Protein AF-W0RPK4-F1 (afdb_monomer_lite)

Structure (mmCIF, N/CA/C/O backbone):
data_AF-W0RPK4-F1
#
_entry.id   AF-W0RPK4-F1
#
loop_
_atom_site.group_PDB
_atom_site.id
_atom_site.type_symbol
_atom_site.label_atom_id
_atom_site.label_alt_id
_atom_site.label_comp_id
_atom_site.label_asym_id
_atom_site.label_entity_id
_atom_site.label_seq_id
_atom_site.pdbx_PDB_ins_code
_atom_site.Cartn_x
_atom_site.Cartn_y
_atom_site.Cartn_z
_atom_site.occupancy
_atom_site.B_iso_or_equiv
_atom_site.auth_seq_id
_atom_site.auth_comp_id
_atom_site.auth_asym_id
_atom_site.auth_atom_id
_atom_site.pdbx_PDB_model_num
ATOM 1 N N . MET A 1 1 ? -36.367 -40.115 40.230 1.00 37.88 1 MET A N 1
ATOM 2 C CA . MET A 1 1 ? -35.282 -39.735 39.302 1.00 37.88 1 MET A CA 1
ATOM 3 C C . MET A 1 1 ? -35.936 -39.195 38.048 1.00 37.88 1 MET A C 1
ATOM 5 O O . MET A 1 1 ? -36.353 -39.971 37.204 1.00 37.88 1 MET A O 1
ATOM 9 N N . THR A 1 2 ? -36.126 -37.882 37.991 1.00 33.78 2 THR A N 1
ATOM 10 C CA . THR A 1 2 ? -36.759 -37.195 36.862 1.00 33.78 2 THR A CA 1
ATOM 11 C C . THR A 1 2 ? -35.644 -36.438 36.161 1.00 33.78 2 THR A C 1
ATOM 13 O O . THR A 1 2 ? -35.086 -35.499 36.722 1.00 33.78 2 THR A O 1
ATOM 16 N N . THR A 1 3 ? -35.236 -36.914 34.990 1.00 41.31 3 THR A N 1
ATOM 17 C CA . THR A 1 3 ? -34.231 -36.255 34.156 1.00 41.31 3 THR A CA 1
ATOM 18 C C . THR A 1 3 ? -34.842 -34.985 33.576 1.00 41.31 3 THR A C 1
ATOM 20 O O . THR A 1 3 ? -35.800 -35.056 32.809 1.00 41.31 3 THR A O 1
ATOM 23 N N . ILE A 1 4 ? -34.308 -33.828 33.963 1.00 47.62 4 ILE A N 1
ATOM 24 C CA . ILE A 1 4 ? -34.575 -32.549 33.301 1.00 47.62 4 ILE A CA 1
ATOM 25 C C . ILE A 1 4 ? -33.936 -32.645 31.906 1.00 47.62 4 ILE A C 1
ATOM 27 O O . ILE A 1 4 ? -32.721 -32.847 31.833 1.00 47.62 4 ILE A O 1
ATOM 31 N N . PRO A 1 5 ? -34.702 -32.558 30.807 1.00 43.12 5 PRO A N 1
ATOM 32 C CA . PRO A 1 5 ? -34.116 -32.545 29.478 1.00 43.12 5 PRO A CA 1
ATOM 33 C C . PRO A 1 5 ? -33.366 -31.220 29.311 1.00 43.12 5 PRO A C 1
ATOM 35 O O . PRO A 1 5 ? -33.938 -30.145 29.486 1.00 43.12 5 PRO A O 1
ATOM 38 N N . LEU A 1 6 ? -32.066 -31.298 29.024 1.00 49.44 6 LEU A N 1
ATOM 39 C CA . LEU A 1 6 ? -31.252 -30.143 28.657 1.00 49.44 6 LEU A CA 1
ATOM 40 C C . LEU A 1 6 ? -31.796 -29.593 27.334 1.00 49.44 6 LEU A C 1
ATOM 42 O O . LEU A 1 6 ? -31.645 -30.204 26.282 1.00 49.44 6 LEU A O 1
ATOM 46 N N . THR A 1 7 ? -32.449 -28.441 27.398 1.00 49.62 7 THR A N 1
ATOM 47 C CA . THR A 1 7 ? -33.132 -27.718 26.314 1.00 49.62 7 THR A CA 1
ATOM 48 C C . THR A 1 7 ? -32.197 -27.158 25.228 1.00 49.62 7 THR A C 1
ATOM 50 O O . THR A 1 7 ? -32.527 -26.160 24.594 1.00 49.62 7 THR A O 1
ATOM 53 N N . ASN A 1 8 ? -31.018 -27.745 25.009 1.00 55.00 8 ASN A N 1
ATOM 54 C CA . ASN A 1 8 ? -29.974 -27.121 24.192 1.00 55.00 8 ASN A CA 1
ATOM 55 C C . ASN A 1 8 ? -30.205 -27.272 22.674 1.00 55.00 8 ASN A C 1
ATOM 57 O O . ASN A 1 8 ? -29.840 -26.394 21.903 1.00 55.00 8 ASN A O 1
ATOM 61 N N . GLU A 1 9 ? -30.871 -28.339 22.225 1.00 50.00 9 GLU A N 1
ATOM 62 C CA . GLU A 1 9 ? -31.060 -28.594 20.785 1.00 50.00 9 GLU A CA 1
ATOM 63 C C . GLU A 1 9 ? -32.168 -27.730 20.154 1.00 50.00 9 GLU A C 1
ATOM 65 O O . GLU A 1 9 ? -32.073 -27.339 18.994 1.00 50.00 9 GLU A O 1
ATOM 70 N N . ALA A 1 10 ? -33.205 -27.372 20.920 1.00 42.56 10 ALA A N 1
ATOM 71 C CA . ALA A 1 10 ? -34.328 -26.574 20.418 1.00 42.56 10 ALA A CA 1
ATOM 72 C C . ALA A 1 10 ? -34.032 -25.061 20.368 1.00 42.56 10 ALA A C 1
ATOM 74 O O . ALA A 1 10 ? -34.617 -24.354 19.551 1.00 42.56 10 ALA A O 1
ATOM 75 N N . ALA A 1 11 ? -33.120 -24.562 21.212 1.00 43.94 11 ALA A N 1
ATOM 76 C CA . ALA A 1 11 ? -32.687 -23.163 21.191 1.00 43.94 11 ALA A CA 1
ATOM 77 C C . ALA A 1 11 ? -31.717 -22.874 20.029 1.00 43.94 11 ALA A C 1
ATOM 79 O O . ALA A 1 11 ? -31.820 -21.824 19.401 1.00 43.94 11 ALA A O 1
ATOM 80 N N . ALA A 1 12 ? -30.843 -23.830 19.689 1.00 44.84 12 ALA A N 1
ATOM 81 C CA . ALA A 1 12 ? -29.887 -23.707 18.585 1.00 44.84 12 ALA A CA 1
ATOM 82 C C . ALA A 1 12 ? -30.564 -23.542 17.207 1.00 44.84 12 ALA A C 1
ATOM 84 O O . ALA A 1 12 ? -30.076 -22.803 16.356 1.00 44.84 12 ALA A O 1
ATOM 85 N N . ALA A 1 13 ? -31.725 -24.171 16.993 1.00 47.94 13 ALA A N 1
ATOM 86 C CA . ALA A 1 13 ? -32.451 -24.101 15.721 1.00 47.94 13 ALA A CA 1
ATOM 87 C C . ALA A 1 13 ? -33.199 -22.770 15.484 1.00 47.94 13 ALA A C 1
ATOM 89 O O . ALA A 1 13 ? -33.545 -22.462 14.343 1.00 47.94 13 ALA A O 1
ATOM 90 N N . ALA A 1 14 ? -33.466 -21.983 16.533 1.00 56.19 14 ALA A N 1
ATOM 91 C CA . ALA A 1 14 ? -34.250 -20.746 16.440 1.00 56.19 14 ALA A CA 1
ATOM 92 C C . ALA A 1 14 ? -33.411 -19.500 16.101 1.00 56.19 14 ALA A C 1
ATOM 94 O O . ALA A 1 14 ? -33.982 -18.475 15.733 1.00 56.19 14 ALA A O 1
ATOM 95 N N . ASP A 1 15 ? -32.081 -19.590 16.192 1.00 73.06 15 ASP A N 1
ATOM 96 C CA . ASP A 1 15 ? -31.167 -18.448 16.056 1.00 73.06 15 ASP A CA 1
ATOM 97 C C . ASP A 1 15 ? -30.281 -18.537 14.799 1.00 73.06 15 ASP A C 1
ATOM 99 O O . ASP A 1 15 ? -29.280 -17.845 14.680 1.00 73.06 15 ASP A O 1
ATOM 103 N N . ALA A 1 16 ? -30.622 -19.396 13.833 1.00 80.75 16 ALA A N 1
ATOM 104 C CA . ALA A 1 16 ? -29.806 -19.589 12.636 1.00 80.75 16 ALA A CA 1
ATOM 105 C C . ALA A 1 16 ? -29.734 -18.314 11.768 1.00 80.75 16 ALA A C 1
ATOM 107 O O . ALA A 1 16 ? -30.753 -17.764 11.339 1.00 80.75 16 ALA 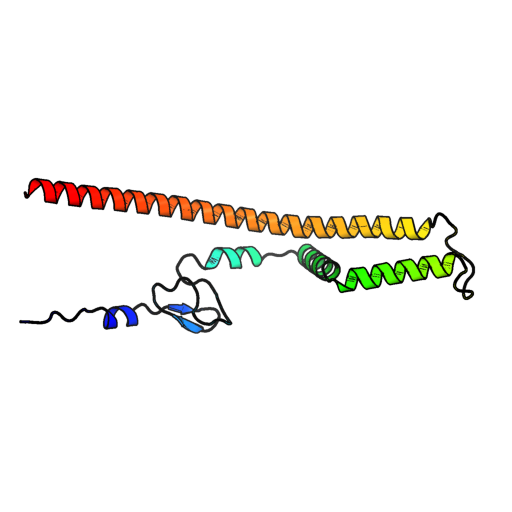A O 1
ATOM 108 N N . ILE A 1 17 ? -28.517 -17.869 11.438 1.00 84.19 17 ILE A N 1
ATOM 109 C CA . ILE A 1 17 ? -28.272 -16.670 10.628 1.00 84.19 17 ILE A CA 1
ATOM 110 C C . ILE A 1 17 ? -27.954 -17.062 9.184 1.00 84.19 17 ILE A C 1
ATOM 112 O O . ILE A 1 17 ? -27.034 -17.835 8.893 1.00 84.19 17 ILE A O 1
ATOM 116 N N . VAL A 1 18 ? -28.681 -16.457 8.244 1.00 86.19 18 VAL A N 1
ATOM 117 C CA . VAL A 1 18 ? -28.421 -16.610 6.809 1.00 86.19 18 VAL A CA 1
ATOM 118 C C . VAL A 1 18 ? -27.339 -15.629 6.361 1.00 86.19 18 VAL A C 1
ATOM 120 O O . VAL A 1 18 ? -27.430 -14.413 6.563 1.00 86.19 18 VAL A O 1
ATOM 123 N N . CYS A 1 19 ? -26.306 -16.156 5.711 1.00 85.12 19 CYS A N 1
ATOM 124 C CA . CYS A 1 19 ? -25.249 -15.356 5.117 1.00 85.12 19 CYS A CA 1
ATOM 125 C C . CYS A 1 19 ? -25.790 -14.574 3.905 1.00 85.12 19 CYS A C 1
ATOM 127 O O . CYS A 1 19 ? -26.277 -15.184 2.956 1.00 85.12 19 CYS A O 1
ATOM 129 N N . PRO A 1 20 ? -25.651 -13.239 3.852 1.00 79.62 20 PRO A N 1
ATOM 130 C CA . PRO A 1 20 ? -26.189 -12.421 2.762 1.00 79.62 20 PRO A CA 1
ATOM 131 C C . PRO A 1 20 ? -25.385 -12.558 1.462 1.00 79.62 20 PRO A C 1
ATOM 133 O O . PRO A 1 20 ? -25.856 -12.144 0.412 1.00 79.62 20 PRO A O 1
ATOM 136 N N . ALA A 1 21 ? -24.153 -13.075 1.532 1.00 81.94 21 ALA A N 1
ATOM 137 C CA . ALA A 1 21 ? -23.275 -13.188 0.372 1.00 81.94 21 ALA A CA 1
ATOM 138 C C . ALA A 1 21 ? -23.480 -14.499 -0.389 1.00 81.94 21 ALA A C 1
ATOM 140 O O . ALA A 1 21 ? -23.502 -14.488 -1.613 1.00 81.94 21 ALA A O 1
ATOM 141 N N . CYS A 1 22 ? -23.621 -15.621 0.323 1.00 87.75 22 CYS A N 1
ATOM 142 C CA . CYS A 1 22 ? -23.770 -16.938 -0.304 1.00 87.75 22 CYS A CA 1
ATOM 143 C C . CYS A 1 22 ? -25.121 -17.613 -0.037 1.00 87.75 22 CYS A C 1
ATOM 145 O O . CYS A 1 22 ? -25.377 -18.671 -0.599 1.00 87.75 22 CYS A O 1
ATOM 147 N N . GLY A 1 23 ? -25.966 -17.052 0.832 1.00 86.25 23 GLY A N 1
ATOM 148 C CA . GLY A 1 23 ? -27.237 -17.661 1.232 1.00 86.25 23 GLY A CA 1
ATOM 149 C C . GLY A 1 23 ? -27.105 -18.858 2.181 1.00 86.25 23 GLY A C 1
ATOM 150 O O . GLY A 1 23 ? -28.117 -19.446 2.544 1.00 86.25 23 GLY A O 1
ATOM 151 N N . GLY A 1 24 ? -25.887 -19.232 2.595 1.00 88.00 24 GLY A N 1
ATOM 152 C CA . GLY A 1 24 ? -25.663 -20.351 3.515 1.00 88.00 24 GLY A CA 1
ATOM 153 C C . GLY A 1 24 ? -26.203 -20.073 4.920 1.00 88.00 24 GLY A C 1
ATOM 154 O O . GLY A 1 24 ? -26.059 -18.959 5.427 1.00 88.00 24 GLY A O 1
ATOM 155 N N . THR A 1 25 ? -26.794 -21.085 5.552 1.00 90.00 25 THR A N 1
ATOM 156 C CA . THR A 1 25 ? -27.272 -21.052 6.943 1.00 90.00 25 THR A CA 1
ATOM 157 C C . THR A 1 25 ? -26.131 -21.347 7.909 1.00 90.00 25 THR A C 1
ATOM 159 O O . THR A 1 25 ? -25.326 -22.240 7.651 1.00 90.00 25 THR A O 1
ATOM 162 N N . ASN A 1 26 ? -26.054 -20.602 9.007 1.00 88.19 26 ASN A N 1
ATOM 163 C CA . ASN A 1 26 ? -25.021 -20.744 10.034 1.00 88.19 26 ASN A CA 1
ATOM 164 C C . ASN A 1 26 ? -25.682 -20.673 11.411 1.00 88.19 26 ASN A C 1
ATOM 166 O O . ASN A 1 26 ? -26.791 -20.146 11.525 1.00 88.19 26 ASN A O 1
ATOM 170 N N . ASP A 1 27 ? -24.988 -21.161 12.433 1.00 85.56 27 ASP A N 1
ATOM 171 C CA . ASP A 1 27 ? -25.428 -21.030 13.822 1.00 85.56 27 ASP A CA 1
ATOM 172 C C . ASP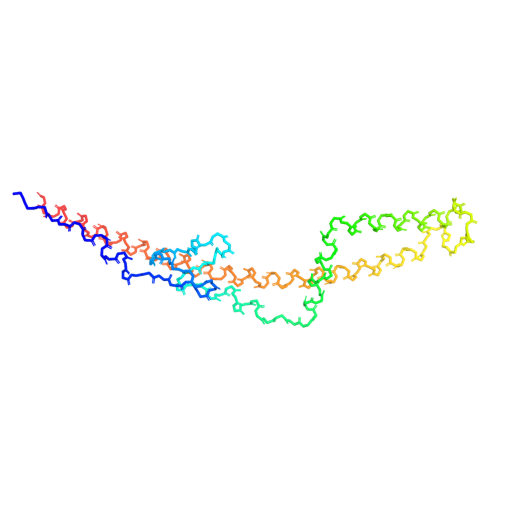 A 1 27 ? -25.534 -19.552 14.242 1.00 85.56 27 ASP A C 1
ATOM 174 O O . ASP A 1 27 ? -24.899 -18.671 13.651 1.00 85.56 27 ASP A O 1
ATOM 178 N N . GLY A 1 28 ? -26.360 -19.264 15.249 1.00 80.25 28 GLY A N 1
ATOM 179 C CA . GLY A 1 28 ? -26.632 -17.889 15.696 1.00 80.25 28 GLY A CA 1
ATOM 180 C C . GLY A 1 28 ? -25.451 -17.171 16.334 1.00 80.25 28 GLY A C 1
ATOM 181 O O . GLY A 1 28 ? -25.358 -15.943 16.291 1.00 80.25 28 GLY A O 1
ATOM 182 N N . ASP A 1 29 ? -24.504 -17.933 16.867 1.00 78.88 29 ASP A N 1
ATOM 183 C CA . ASP A 1 29 ? -23.244 -17.454 17.425 1.00 78.88 29 ASP A CA 1
ATOM 184 C C . ASP A 1 29 ? -22.084 -17.494 16.414 1.00 78.88 29 ASP A C 1
ATOM 186 O O . ASP A 1 29 ? -20.962 -17.096 16.741 1.00 78.88 29 ASP A O 1
ATOM 190 N N . ALA A 1 30 ? -22.332 -17.918 15.168 1.00 82.62 30 ALA A N 1
ATOM 191 C CA . ALA A 1 30 ? -21.300 -17.990 14.145 1.00 82.62 30 ALA A CA 1
ATOM 192 C C . ALA A 1 30 ? -20.746 -16.594 13.816 1.00 82.62 30 ALA A C 1
ATOM 194 O O . ALA A 1 30 ? -21.442 -15.717 13.300 1.00 82.62 30 ALA A O 1
ATOM 195 N N . VAL A 1 31 ? -19.447 -16.403 14.061 1.00 79.75 31 VAL A N 1
ATOM 196 C CA . VAL A 1 31 ? -18.725 -15.160 13.731 1.00 79.75 31 VAL A CA 1
ATOM 197 C C . VAL A 1 31 ? -18.363 -15.103 12.244 1.00 79.75 31 VAL A C 1
ATOM 199 O O . VAL A 1 31 ? -18.347 -14.028 11.647 1.00 79.75 31 VAL A O 1
ATOM 202 N N . PHE A 1 32 ? -18.116 -16.257 11.620 1.00 84.69 32 PHE A N 1
ATOM 203 C CA . PHE A 1 32 ? -17.799 -16.386 10.198 1.00 84.69 32 PHE A CA 1
ATOM 204 C C . PHE A 1 32 ? -18.729 -17.387 9.525 1.00 84.69 32 PHE A C 1
ATOM 206 O O . PHE A 1 32 ? -19.191 -18.344 10.141 1.00 84.69 32 PHE A O 1
ATOM 213 N N . CYS A 1 33 ? -18.979 -17.178 8.236 1.00 87.31 33 CYS A N 1
ATOM 214 C CA . CYS A 1 33 ? -19.739 -18.115 7.431 1.00 87.31 33 CYS A CA 1
ATOM 215 C C . CYS A 1 33 ? -18.992 -19.447 7.301 1.00 87.31 33 CYS A C 1
ATOM 217 O O . CYS A 1 33 ? -17.836 -19.472 6.880 1.00 87.31 33 CYS A O 1
ATOM 219 N N . ALA A 1 34 ? -19.686 -20.548 7.594 1.00 86.44 34 ALA A N 1
ATOM 220 C CA . ALA A 1 34 ? -19.159 -21.909 7.555 1.00 86.44 34 ALA A CA 1
ATOM 221 C C . ALA A 1 34 ? -18.787 -22.385 6.140 1.00 86.44 34 ALA A C 1
ATOM 223 O O . ALA A 1 34 ? -18.040 -23.347 5.983 1.00 86.44 34 ALA A O 1
ATOM 224 N N . ASN A 1 35 ? -19.290 -21.719 5.094 1.00 87.38 35 ASN A N 1
ATOM 225 C CA . ASN A 1 35 ? -18.899 -22.014 3.722 1.00 87.38 35 ASN A CA 1
ATOM 226 C C . ASN A 1 35 ? -17.430 -21.587 3.488 1.00 87.38 35 ASN A C 1
ATOM 228 O O . ASN A 1 35 ? -17.162 -20.378 3.475 1.00 87.38 35 ASN A O 1
ATOM 232 N N . PRO A 1 36 ? -16.500 -22.528 3.215 1.00 82.50 36 PRO A N 1
ATOM 233 C CA . PRO A 1 36 ? -15.078 -22.222 3.039 1.00 82.50 36 PRO A CA 1
ATOM 234 C C . PRO A 1 36 ? -14.794 -21.370 1.796 1.00 82.50 36 PRO A C 1
ATOM 236 O O . PRO A 1 36 ? -13.779 -20.684 1.745 1.00 82.50 36 PRO A O 1
ATOM 239 N N . ALA A 1 37 ? -15.696 -21.361 0.809 1.00 85.19 37 ALA A N 1
ATOM 240 C CA . ALA A 1 37 ? -15.596 -20.475 -0.348 1.00 85.19 37 ALA A CA 1
ATOM 241 C C . ALA A 1 37 ? -16.087 -19.044 -0.054 1.00 85.19 37 ALA A C 1
ATOM 243 O O . ALA A 1 37 ? -15.809 -18.136 -0.833 1.00 85.19 37 ALA A O 1
ATOM 244 N N . CYS A 1 38 ? -16.833 -18.829 1.039 1.00 86.00 38 CYS A N 1
ATOM 245 C CA . CYS A 1 38 ? -17.371 -17.522 1.414 1.00 86.00 38 CYS A CA 1
ATOM 246 C C . CYS A 1 38 ? -16.532 -16.842 2.499 1.00 86.00 38 CYS A C 1
ATOM 248 O O . CYS A 1 38 ? -16.114 -15.704 2.304 1.00 86.00 38 CYS A O 1
ATOM 250 N N . GLY A 1 39 ? -16.338 -17.497 3.651 1.00 76.06 39 GLY A N 1
ATOM 251 C CA . GLY A 1 39 ? -15.548 -16.975 4.777 1.00 76.06 39 GLY A CA 1
ATOM 252 C C . GLY A 1 39 ? -15.986 -15.609 5.331 1.00 76.06 39 GLY A C 1
ATOM 253 O O . GLY A 1 39 ? -15.239 -14.975 6.072 1.00 76.06 39 GLY A O 1
ATOM 254 N N . LYS A 1 40 ? -17.173 -15.109 4.959 1.00 81.12 40 LYS A N 1
ATOM 255 C CA . LYS A 1 40 ? -17.624 -13.755 5.306 1.00 81.12 40 LYS A CA 1
ATOM 256 C C . LYS A 1 40 ? -17.992 -13.662 6.785 1.00 81.12 40 LYS A C 1
ATOM 258 O O . LYS A 1 40 ? -18.656 -14.556 7.302 1.00 81.12 40 LYS A O 1
ATOM 263 N N . ALA A 1 41 ? -17.616 -12.565 7.442 1.00 78.81 41 ALA A N 1
ATOM 264 C CA . ALA A 1 41 ? -18.029 -12.294 8.816 1.00 78.81 41 ALA A CA 1
ATOM 265 C C . ALA A 1 41 ? -19.558 -12.113 8.910 1.00 78.81 41 ALA A C 1
ATOM 267 O O . ALA A 1 41 ? -20.179 -11.434 8.082 1.00 78.81 41 ALA A O 1
ATOM 268 N N . LEU A 1 42 ? -20.164 -12.733 9.915 1.00 79.00 42 LEU A N 1
ATOM 269 C CA . LEU A 1 42 ? -21.592 -12.688 10.215 1.00 79.00 42 LEU A CA 1
ATOM 270 C C . LEU A 1 42 ? -21.840 -11.848 11.479 1.00 79.00 42 LEU A C 1
ATOM 272 O O . LEU A 1 42 ? -20.923 -11.519 12.228 1.00 79.00 42 LEU A O 1
ATOM 276 N N . GLY A 1 43 ? -23.093 -11.439 11.687 1.00 70.62 43 GLY A N 1
ATOM 277 C CA . GLY A 1 43 ? -23.502 -10.683 12.873 1.00 70.62 43 GLY A CA 1
ATOM 278 C C . GLY A 1 43 ? -23.541 -9.156 12.718 1.00 70.62 43 GLY A C 1
ATOM 279 O O . GLY A 1 43 ? -23.510 -8.593 11.621 1.00 70.62 43 GLY A O 1
ATOM 280 N N . LYS A 1 44 ? -23.679 -8.469 13.859 1.00 66.25 44 LYS A N 1
ATOM 281 C CA . LYS A 1 44 ? -24.056 -7.044 13.960 1.00 66.25 44 LYS A CA 1
ATOM 282 C C . LYS A 1 44 ? -22.991 -6.056 13.457 1.00 66.25 44 LYS A C 1
ATOM 284 O O . LYS A 1 44 ? -23.332 -4.923 13.139 1.00 66.25 44 LYS A O 1
ATOM 289 N N . TYR A 1 45 ? -21.731 -6.480 13.334 1.00 63.38 45 TYR A N 1
ATOM 290 C CA . TYR A 1 45 ? -20.595 -5.622 12.947 1.00 63.38 45 TYR A CA 1
ATOM 291 C C . TYR A 1 45 ? -20.103 -5.853 11.503 1.00 63.38 45 TYR A C 1
ATOM 293 O O . TYR A 1 45 ? -19.015 -5.430 11.127 1.00 63.38 45 TYR A O 1
ATOM 301 N N . ARG A 1 46 ? -20.928 -6.500 10.672 1.00 62.69 46 ARG A N 1
ATOM 302 C CA . ARG A 1 46 ? -20.624 -6.964 9.306 1.00 62.69 46 ARG A CA 1
ATOM 303 C C . ARG A 1 46 ? -20.266 -5.877 8.274 1.00 62.69 46 ARG A C 1
ATOM 305 O O . ARG A 1 46 ? -19.667 -6.209 7.257 1.00 62.69 46 ARG A O 1
ATOM 312 N N . TYR A 1 47 ? -20.648 -4.615 8.481 1.00 56.94 47 TYR A N 1
ATOM 313 C CA . TYR A 1 47 ? -20.786 -3.656 7.369 1.00 56.94 47 TYR A CA 1
ATOM 314 C C . TYR A 1 47 ? -19.614 -2.703 7.135 1.00 56.94 47 TYR A C 1
ATOM 316 O O . TYR A 1 47 ? -19.486 -2.158 6.041 1.00 56.94 47 TYR A O 1
ATOM 324 N N . VAL A 1 48 ? -18.719 -2.511 8.103 1.00 58.91 48 VAL A N 1
ATOM 325 C CA . VAL A 1 48 ? -17.813 -1.358 8.009 1.00 58.91 48 VAL A CA 1
ATOM 326 C C . VAL A 1 48 ? -16.725 -1.533 6.937 1.00 58.91 48 VAL A C 1
ATOM 328 O O . VAL A 1 48 ? -16.325 -0.568 6.297 1.00 58.91 48 VAL A O 1
ATOM 331 N N . ALA A 1 49 ? -16.297 -2.764 6.650 1.00 56.78 49 ALA A N 1
ATOM 332 C CA . ALA A 1 49 ? -15.259 -3.010 5.646 1.00 56.78 49 ALA A CA 1
ATOM 333 C C . ALA A 1 49 ? -15.748 -2.882 4.186 1.00 56.78 49 ALA A C 1
ATOM 335 O O . ALA A 1 49 ? -14.971 -2.501 3.309 1.00 56.78 49 ALA A O 1
ATOM 336 N N . GLU A 1 50 ? -17.015 -3.205 3.900 1.00 58.84 50 GLU A N 1
ATOM 337 C CA . GLU A 1 50 ? -17.572 -3.145 2.537 1.00 58.84 50 GLU A CA 1
ATOM 338 C C . GLU A 1 50 ? -17.999 -1.723 2.149 1.00 58.84 50 GLU A C 1
ATOM 340 O O . GLU A 1 50 ? -17.710 -1.293 1.031 1.00 58.84 50 GLU A O 1
ATOM 345 N N . GLU A 1 51 ? -18.586 -0.958 3.077 1.00 57.22 51 GLU A N 1
ATOM 346 C CA . GLU A 1 51 ? -18.990 0.440 2.850 1.00 57.22 51 GLU A CA 1
ATOM 347 C C . GLU A 1 51 ? -17.785 1.336 2.502 1.00 57.22 51 GLU A C 1
ATOM 349 O O . GLU A 1 51 ? -17.848 2.180 1.605 1.00 57.22 51 GLU A O 1
ATOM 354 N N . VAL A 1 52 ? -16.646 1.110 3.166 1.00 57.44 52 VAL A N 1
ATOM 355 C CA . VAL A 1 52 ? -15.406 1.881 2.972 1.00 57.44 52 VAL A CA 1
ATOM 356 C C . VAL A 1 52 ? -14.785 1.638 1.591 1.00 57.44 52 VAL A C 1
ATOM 358 O O . VAL A 1 52 ? -14.195 2.546 1.003 1.00 57.44 52 VAL A O 1
ATOM 361 N N . ARG A 1 53 ? -14.952 0.440 1.017 1.00 60.28 53 ARG A N 1
ATOM 362 C CA . ARG A 1 53 ? -14.386 0.081 -0.297 1.00 60.28 53 ARG A CA 1
ATOM 363 C C . ARG A 1 53 ? -15.172 0.646 -1.484 1.00 60.28 53 ARG A C 1
ATOM 365 O O . ARG A 1 53 ? -14.628 0.726 -2.585 1.00 60.28 53 ARG A O 1
ATOM 372 N N . GLY A 1 54 ? -16.429 1.050 -1.289 1.00 58.94 54 GLY A N 1
ATOM 373 C CA . GLY A 1 54 ? -17.360 1.376 -2.377 1.00 58.94 54 GLY A CA 1
ATOM 374 C C . GLY A 1 54 ? -17.062 2.657 -3.165 1.00 58.94 54 GLY A C 1
ATOM 375 O O . GLY A 1 54 ? -17.667 2.882 -4.211 1.00 58.94 54 GLY A O 1
ATOM 376 N N . ARG A 1 55 ? -16.133 3.506 -2.711 1.00 59.75 55 ARG A N 1
ATOM 377 C CA . ARG A 1 55 ? -16.004 4.888 -3.204 1.00 59.75 55 ARG A CA 1
ATOM 378 C C . ARG A 1 55 ? -14.657 5.200 -3.864 1.00 59.75 55 ARG A C 1
ATOM 380 O O . ARG A 1 55 ? -14.091 6.259 -3.625 1.00 59.75 55 ARG A O 1
ATOM 387 N N . SER A 1 56 ? -14.152 4.295 -4.709 1.00 67.81 56 SER A N 1
ATOM 388 C CA . SER A 1 56 ? -12.877 4.525 -5.407 1.00 67.81 56 SER A CA 1
ATOM 389 C C . SER A 1 56 ? -13.016 5.462 -6.609 1.00 67.81 56 SER A C 1
ATOM 391 O O . SER A 1 56 ? -13.792 5.231 -7.556 1.00 67.81 56 SER A O 1
ATOM 393 N N . ALA A 1 57 ? -12.214 6.522 -6.598 1.00 82.25 57 ALA A N 1
ATOM 394 C CA . ALA A 1 57 ? -12.115 7.438 -7.720 1.00 82.25 57 ALA A CA 1
ATOM 395 C C . ALA A 1 57 ? -11.488 6.738 -8.939 1.00 82.25 57 ALA A C 1
ATOM 397 O O . ALA A 1 57 ? -10.814 5.711 -8.832 1.00 82.25 57 ALA A O 1
ATOM 398 N N . TRP A 1 58 ? -11.720 7.277 -10.137 1.00 82.38 58 TRP A N 1
ATOM 399 C CA . TRP A 1 58 ? -11.217 6.657 -11.368 1.00 82.38 58 TRP A CA 1
ATOM 400 C C . TRP A 1 58 ? -9.681 6.548 -11.383 1.00 82.38 58 TRP A C 1
ATOM 402 O O . TRP A 1 58 ? -9.151 5.546 -11.856 1.00 82.38 58 TRP A O 1
ATOM 412 N N . HIS A 1 59 ? -8.980 7.539 -10.820 1.00 81.69 59 HIS A N 1
ATOM 413 C CA . HIS A 1 59 ? -7.519 7.580 -10.762 1.00 81.69 59 HIS A CA 1
ATOM 414 C C . HIS A 1 59 ? -6.944 6.524 -9.806 1.00 81.69 59 HIS A C 1
ATOM 416 O O . HIS A 1 59 ? -5.950 5.886 -10.138 1.00 81.69 59 HIS A O 1
ATOM 422 N N . GLU A 1 60 ? -7.609 6.257 -8.680 1.00 83.75 60 GLU A N 1
ATOM 423 C CA . GLU A 1 60 ? -7.232 5.185 -7.747 1.00 83.75 60 GLU A CA 1
ATOM 424 C C . GLU A 1 60 ? -7.364 3.811 -8.410 1.00 83.75 60 GLU A C 1
ATOM 426 O O . GLU A 1 60 ? -6.463 2.984 -8.325 1.00 83.75 60 GLU A O 1
ATOM 431 N N . ARG A 1 61 ? -8.437 3.591 -9.182 1.00 84.75 61 ARG A N 1
ATOM 432 C CA . ARG A 1 61 ? -8.630 2.343 -9.940 1.00 84.75 61 ARG A CA 1
ATOM 433 C C . ARG A 1 61 ? -7.582 2.120 -11.029 1.00 84.75 61 ARG A C 1
ATOM 435 O O . ARG A 1 61 ? -7.368 0.978 -11.441 1.00 84.75 61 ARG A O 1
ATOM 442 N N . VAL A 1 62 ? -6.994 3.185 -11.568 1.00 86.62 62 VAL A N 1
ATOM 443 C CA . VAL A 1 62 ? -5.882 3.084 -12.524 1.00 86.62 62 VAL A CA 1
ATOM 444 C C . VAL A 1 62 ? -4.586 2.792 -11.774 1.00 86.62 62 VAL A C 1
ATOM 446 O O . VAL A 1 62 ? -3.895 1.846 -12.144 1.00 86.62 62 VAL A O 1
ATOM 449 N N . ALA A 1 63 ? -4.304 3.529 -10.696 1.00 87.69 63 ALA A N 1
ATOM 450 C CA . ALA A 1 63 ? -3.128 3.314 -9.857 1.00 87.69 63 ALA A CA 1
ATOM 451 C C . ALA A 1 63 ? -3.056 1.869 -9.336 1.00 87.69 63 ALA A C 1
ATOM 453 O O . ALA A 1 63 ? -2.041 1.208 -9.534 1.00 87.69 63 ALA A O 1
ATOM 454 N N . ASP A 1 64 ? -4.159 1.334 -8.805 1.00 86.19 64 ASP A N 1
ATOM 455 C CA . ASP A 1 64 ? -4.243 -0.048 -8.318 1.00 86.19 64 ASP A CA 1
ATOM 456 C C . ASP A 1 64 ? -3.907 -1.073 -9.408 1.00 86.19 64 ASP A C 1
ATOM 458 O O . ASP A 1 64 ? -3.208 -2.053 -9.159 1.00 86.19 64 ASP A O 1
ATOM 462 N N . ARG A 1 65 ? -4.386 -0.860 -10.643 1.00 88.25 65 ARG A N 1
ATOM 463 C CA . ARG A 1 65 ? -4.087 -1.763 -11.765 1.00 88.25 65 ARG A CA 1
ATOM 464 C C . ARG A 1 65 ? -2.620 -1.711 -12.159 1.00 88.25 65 ARG A C 1
ATOM 466 O O . ARG A 1 65 ? -2.048 -2.757 -12.455 1.00 88.25 65 ARG A O 1
ATOM 473 N N . VAL A 1 66 ? -2.028 -0.518 -12.178 1.00 89.56 66 VAL A N 1
ATOM 474 C CA . VAL A 1 66 ? -0.607 -0.349 -12.500 1.00 89.56 66 VAL A CA 1
ATOM 475 C C . VAL A 1 66 ? 0.252 -1.002 -11.422 1.00 89.56 66 VAL A C 1
ATOM 477 O O . VAL A 1 66 ? 1.107 -1.820 -11.748 1.00 89.56 66 VAL A O 1
ATOM 480 N N . VAL A 1 67 ? -0.024 -0.735 -10.144 1.00 90.12 67 VAL A N 1
ATOM 481 C CA . VAL A 1 67 ? 0.695 -1.343 -9.014 1.00 90.12 67 VAL A CA 1
ATOM 482 C C . VAL A 1 67 ? 0.537 -2.866 -9.020 1.00 90.12 67 VAL A C 1
ATOM 484 O O . VAL A 1 67 ? 1.526 -3.583 -8.885 1.00 90.12 67 VAL A O 1
ATOM 487 N N . ALA A 1 68 ? -0.667 -3.384 -9.276 1.00 88.50 68 ALA A N 1
ATOM 488 C CA . ALA A 1 68 ? -0.903 -4.823 -9.382 1.00 88.50 68 ALA A CA 1
ATOM 489 C C . ALA A 1 68 ? -0.183 -5.470 -10.576 1.00 88.50 68 ALA A C 1
ATOM 491 O O . ALA A 1 68 ? 0.167 -6.648 -10.514 1.00 88.50 68 ALA A O 1
ATOM 492 N N . PHE A 1 69 ? 0.030 -4.735 -11.671 1.00 88.62 69 PHE A N 1
ATOM 493 C CA . PHE A 1 69 ? 0.804 -5.210 -12.817 1.00 88.62 69 PHE A CA 1
ATOM 494 C C . PHE A 1 69 ? 2.306 -5.237 -12.509 1.00 88.62 69 PHE A C 1
ATOM 496 O O . PHE A 1 69 ? 2.957 -6.253 -12.749 1.00 88.62 69 PHE A O 1
ATOM 503 N N . VAL A 1 70 ? 2.828 -4.161 -11.920 1.00 88.31 70 VAL A N 1
ATOM 504 C CA . VAL A 1 70 ? 4.243 -4.003 -11.543 1.00 88.31 70 VAL A CA 1
ATOM 505 C C . VAL A 1 70 ? 4.642 -4.983 -10.437 1.00 88.31 70 VAL A C 1
ATOM 507 O O . VAL A 1 70 ? 5.744 -5.522 -10.458 1.00 88.31 70 VAL A O 1
ATOM 510 N N . GLY A 1 71 ? 3.730 -5.291 -9.512 1.00 86.25 71 GLY A N 1
ATOM 511 C CA . GLY A 1 71 ? 3.941 -6.267 -8.439 1.00 86.25 71 GLY A CA 1
ATOM 512 C C . GLY A 1 71 ? 4.026 -7.728 -8.901 1.00 86.25 71 GLY A C 1
ATOM 513 O O . GLY A 1 71 ? 4.297 -8.613 -8.090 1.00 86.25 71 GLY A O 1
ATOM 514 N N . ARG A 1 72 ? 3.803 -8.026 -10.189 1.00 92.25 72 ARG A N 1
ATOM 515 C CA . ARG A 1 72 ? 3.960 -9.386 -10.726 1.00 92.25 72 ARG A CA 1
ATOM 516 C C . ARG A 1 72 ? 5.436 -9.709 -10.935 1.00 92.25 72 ARG A C 1
ATOM 518 O O . ARG A 1 72 ? 6.153 -8.970 -11.598 1.00 92.25 72 ARG A O 1
ATOM 525 N N . SER A 1 73 ? 5.858 -10.901 -10.519 1.00 87.69 73 SER A N 1
ATOM 526 C CA . SER A 1 73 ? 7.229 -11.407 -10.723 1.00 87.69 73 SER A CA 1
ATOM 527 C C . SER A 1 73 ? 7.700 -11.385 -12.186 1.00 87.69 73 SER A C 1
ATOM 529 O O . SER A 1 73 ? 8.884 -11.209 -12.464 1.00 87.69 73 SER A O 1
ATOM 531 N N . HIS A 1 74 ? 6.769 -11.515 -13.133 1.00 90.00 74 HIS A N 1
ATOM 532 C CA . HIS A 1 74 ? 7.060 -11.526 -14.566 1.00 90.00 74 HIS A CA 1
ATOM 533 C C . HIS A 1 74 ? 7.427 -10.137 -15.115 1.00 90.00 74 HIS A C 1
ATOM 535 O O . HIS A 1 74 ? 8.163 -10.052 -16.095 1.00 90.00 74 HIS A O 1
ATOM 541 N N . PHE A 1 75 ? 6.956 -9.053 -14.485 1.00 90.44 75 PHE A N 1
ATOM 542 C CA . PHE A 1 75 ? 7.253 -7.681 -14.907 1.00 90.44 75 PHE A CA 1
ATOM 543 C C . PHE A 1 75 ? 8.757 -7.393 -14.845 1.00 90.44 75 PHE A C 1
ATOM 545 O O . PHE A 1 75 ? 9.325 -6.859 -15.798 1.00 90.44 75 PHE A O 1
ATOM 552 N N . ILE A 1 76 ? 9.405 -7.824 -13.758 1.00 90.62 76 ILE A N 1
ATOM 553 C CA . ILE A 1 76 ? 10.842 -7.641 -13.528 1.00 90.62 76 ILE A CA 1
ATOM 554 C C . ILE A 1 76 ? 11.659 -8.375 -14.595 1.00 90.62 76 ILE A C 1
ATOM 556 O O . ILE A 1 76 ? 12.594 -7.806 -15.149 1.00 90.62 76 ILE A O 1
ATOM 560 N N . LEU A 1 77 ? 11.286 -9.615 -14.930 1.00 93.12 77 LEU A N 1
ATOM 561 C CA . LEU A 1 77 ? 11.989 -10.403 -15.949 1.00 93.12 77 LEU A CA 1
ATOM 562 C C . LEU A 1 77 ? 11.943 -9.731 -17.324 1.00 93.12 77 LEU A C 1
ATOM 564 O O . LEU A 1 77 ? 12.969 -9.633 -17.994 1.00 93.12 77 LEU A O 1
ATOM 568 N N . VAL A 1 78 ? 10.770 -9.232 -17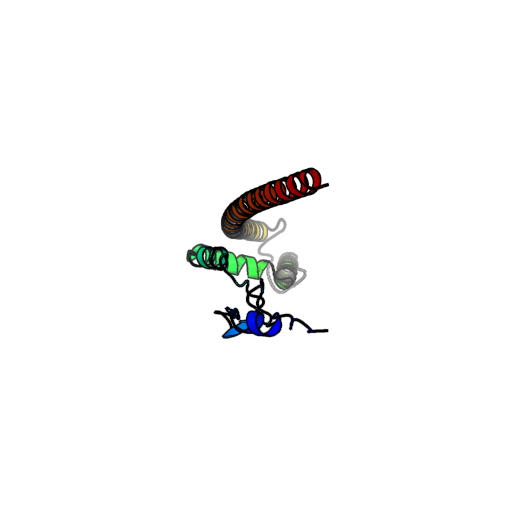.726 1.00 93.19 78 VAL A N 1
ATOM 569 C CA . VAL A 1 78 ? 10.608 -8.508 -18.994 1.00 93.19 78 VAL A CA 1
ATOM 570 C C . VAL A 1 78 ? 11.418 -7.210 -18.992 1.00 93.19 78 VAL A C 1
ATOM 572 O O . VAL A 1 78 ? 12.073 -6.921 -19.990 1.00 93.19 78 VAL A O 1
ATOM 575 N N . HIS A 1 79 ? 11.439 -6.469 -17.878 1.00 91.88 79 HIS A N 1
ATOM 576 C CA . HIS A 1 79 ? 12.229 -5.238 -17.760 1.00 91.88 79 HIS A CA 1
ATOM 577 C C . HIS A 1 79 ? 13.721 -5.510 -17.894 1.00 91.88 79 HIS A C 1
ATOM 579 O O . HIS A 1 79 ? 14.381 -4.894 -18.726 1.00 91.88 79 HIS A O 1
ATOM 585 N N . VAL A 1 80 ? 14.250 -6.473 -17.138 1.00 93.25 80 VAL A N 1
ATOM 586 C CA . VAL A 1 80 ? 15.665 -6.862 -17.219 1.00 93.25 80 VAL A CA 1
ATOM 587 C C . VAL A 1 80 ? 16.026 -7.311 -18.633 1.00 93.25 80 VAL A C 1
ATOM 589 O O . VAL A 1 80 ? 17.052 -6.894 -19.163 1.00 93.25 80 VAL A O 1
ATOM 592 N N . PHE A 1 81 ? 15.176 -8.112 -19.278 1.00 94.69 81 PHE A N 1
ATOM 593 C CA . PHE A 1 81 ? 15.406 -8.535 -20.657 1.00 94.69 81 PHE A CA 1
ATOM 594 C C . PHE A 1 81 ? 15.447 -7.345 -21.624 1.00 94.69 81 PHE A C 1
ATOM 596 O O . PHE A 1 81 ? 16.394 -7.219 -22.398 1.00 94.69 81 PHE A O 1
ATOM 603 N N . TRP A 1 82 ? 14.467 -6.444 -21.548 1.00 94.06 82 TRP A N 1
ATOM 604 C CA . TRP A 1 82 ? 14.425 -5.222 -22.351 1.00 94.06 82 TRP A CA 1
ATOM 605 C C . TRP A 1 82 ? 15.682 -4.358 -22.161 1.00 94.06 82 TRP A C 1
ATOM 607 O O . TRP A 1 82 ? 16.278 -3.922 -23.146 1.00 94.06 82 TRP A O 1
ATOM 617 N N . PHE A 1 83 ? 16.139 -4.180 -20.919 1.00 93.00 83 PHE A N 1
ATOM 618 C CA . PHE A 1 83 ? 17.385 -3.472 -20.615 1.00 93.00 83 PHE A CA 1
ATOM 619 C C . PHE A 1 83 ? 18.603 -4.100 -21.277 1.00 93.00 83 PHE A C 1
ATOM 621 O O . PHE A 1 83 ? 19.400 -3.401 -21.903 1.00 93.00 83 PHE A O 1
ATOM 628 N N . LEU A 1 84 ? 18.751 -5.418 -21.145 1.00 92.38 84 LEU A N 1
ATOM 629 C CA . LEU A 1 84 ? 19.870 -6.144 -21.733 1.00 92.38 84 LEU A CA 1
ATOM 630 C C . LEU A 1 84 ? 19.856 -6.036 -23.258 1.00 92.38 84 LEU A C 1
ATOM 632 O O . LEU A 1 84 ? 20.906 -5.817 -23.859 1.00 92.38 84 LEU A O 1
ATOM 636 N N . VAL A 1 85 ? 18.677 -6.125 -23.879 1.00 91.12 85 VAL A N 1
ATOM 637 C CA . VAL A 1 85 ? 18.512 -5.930 -25.325 1.00 91.12 85 VAL A CA 1
ATOM 638 C C . VAL A 1 85 ? 18.922 -4.514 -25.729 1.00 91.12 85 VAL A C 1
ATOM 640 O O . VAL A 1 85 ? 19.696 -4.360 -26.672 1.00 91.12 85 VAL A O 1
ATOM 643 N N . TRP A 1 86 ? 18.484 -3.481 -25.004 1.00 90.75 86 TRP A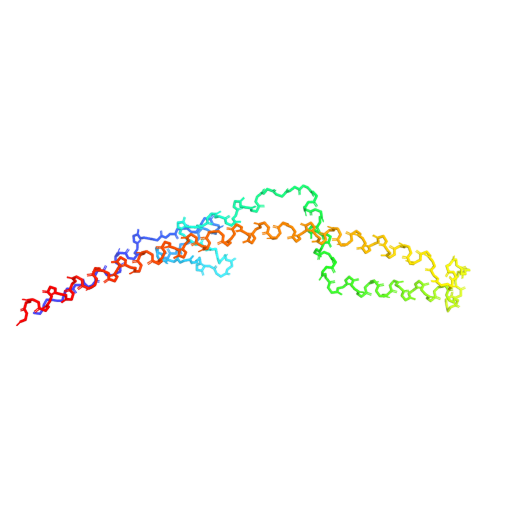 N 1
ATOM 644 C CA . TRP A 1 86 ? 18.854 -2.093 -25.298 1.00 90.75 86 TRP A CA 1
ATOM 645 C C . TRP A 1 86 ? 20.365 -1.869 -25.244 1.00 90.75 86 TRP A C 1
ATOM 647 O O . TRP A 1 86 ? 20.940 -1.264 -26.153 1.00 90.75 86 TRP A O 1
ATOM 657 N N . VAL A 1 87 ? 21.020 -2.382 -24.198 1.00 89.06 87 VAL A N 1
ATOM 658 C CA . VAL A 1 87 ? 22.476 -2.292 -24.041 1.00 89.06 87 VAL A CA 1
ATOM 659 C C . VAL A 1 87 ? 23.180 -3.074 -25.149 1.00 89.06 87 VAL A C 1
ATOM 661 O O . VAL A 1 87 ? 24.110 -2.547 -25.754 1.00 89.06 87 VAL A O 1
ATOM 664 N N . ALA A 1 88 ? 22.737 -4.290 -25.474 1.00 88.81 88 ALA A N 1
ATOM 665 C CA . ALA A 1 88 ? 23.352 -5.115 -26.517 1.00 88.81 88 ALA A CA 1
ATOM 666 C C . ALA A 1 88 ? 23.254 -4.481 -27.917 1.00 88.81 88 ALA A C 1
ATOM 668 O O . ALA A 1 88 ? 24.204 -4.564 -28.699 1.00 88.81 88 ALA A O 1
ATOM 669 N N . VAL A 1 89 ? 22.142 -3.805 -28.224 1.00 87.88 89 VAL A N 1
ATOM 670 C CA . VAL A 1 89 ? 21.982 -3.040 -29.471 1.00 87.88 89 VAL A CA 1
ATOM 671 C C . VAL A 1 89 ? 22.913 -1.823 -29.491 1.00 87.88 89 VAL A C 1
ATOM 673 O O . VAL A 1 89 ? 23.636 -1.625 -30.462 1.00 87.88 89 VAL A O 1
ATOM 676 N N . ASN A 1 90 ? 22.963 -1.033 -28.415 1.00 86.31 90 ASN A N 1
ATOM 677 C CA . ASN A 1 90 ? 23.739 0.215 -28.387 1.00 86.31 90 ASN A CA 1
ATOM 678 C C . ASN A 1 90 ? 25.248 0.036 -28.157 1.00 86.31 90 ASN A C 1
ATOM 680 O O . ASN A 1 90 ? 26.025 0.944 -28.437 1.00 86.31 90 ASN A O 1
ATOM 684 N N . THR A 1 91 ? 25.688 -1.127 -27.681 1.00 83.62 91 THR A N 1
ATOM 685 C CA . THR A 1 91 ? 27.117 -1.481 -27.564 1.00 83.62 91 THR A CA 1
ATOM 686 C C . THR A 1 91 ? 27.670 -2.161 -28.817 1.00 83.62 91 THR A C 1
ATOM 688 O O . THR A 1 91 ? 28.858 -2.467 -28.871 1.00 83.62 91 THR A O 1
ATOM 691 N N . GLY A 1 92 ? 26.835 -2.389 -29.838 1.00 76.88 92 GLY A N 1
ATOM 692 C CA . GLY A 1 92 ? 27.254 -3.018 -31.092 1.00 76.88 92 GLY A CA 1
ATOM 693 C C . GLY A 1 92 ? 27.451 -4.535 -31.007 1.00 76.88 92 GLY A C 1
ATOM 694 O O . GLY A 1 92 ? 27.957 -5.129 -31.955 1.00 76.88 92 GLY A O 1
ATOM 695 N N . ILE A 1 93 ? 27.032 -5.180 -29.908 1.00 76.12 93 ILE A N 1
ATOM 696 C CA . ILE A 1 93 ? 26.994 -6.650 -29.787 1.00 76.12 93 ILE A CA 1
ATOM 697 C C . ILE A 1 93 ? 26.022 -7.231 -30.823 1.00 76.12 93 ILE A C 1
ATOM 699 O O . ILE A 1 93 ? 26.258 -8.295 -31.393 1.00 76.12 93 ILE A O 1
ATOM 703 N N . ILE A 1 94 ? 24.933 -6.511 -31.090 1.00 72.69 94 ILE A N 1
ATOM 704 C CA . ILE A 1 94 ? 23.954 -6.841 -32.120 1.00 72.69 94 ILE A CA 1
ATOM 705 C C . ILE A 1 94 ? 24.217 -5.921 -33.317 1.00 72.69 94 ILE A C 1
ATOM 707 O O . ILE A 1 94 ? 23.900 -4.736 -33.274 1.00 72.69 94 ILE A O 1
ATOM 711 N N . ALA A 1 95 ? 24.775 -6.467 -34.401 1.00 63.22 95 ALA A N 1
ATOM 712 C CA . ALA A 1 95 ? 25.172 -5.737 -35.617 1.00 63.22 95 ALA A CA 1
ATOM 713 C C . ALA A 1 95 ? 23.995 -5.193 -36.465 1.00 63.22 95 ALA A C 1
ATOM 715 O O . ALA A 1 95 ? 24.132 -4.983 -37.669 1.00 63.22 95 ALA A O 1
ATOM 716 N N . LEU A 1 96 ? 22.817 -5.012 -35.861 1.00 62.84 96 LEU A N 1
ATOM 717 C CA . LEU A 1 96 ? 21.566 -4.720 -36.560 1.00 62.84 96 LEU A CA 1
ATOM 718 C C . LEU A 1 96 ? 21.254 -3.214 -36.656 1.00 62.84 96 LEU A C 1
ATOM 720 O O . LEU A 1 96 ? 20.410 -2.833 -37.461 1.00 62.84 96 LEU A O 1
ATOM 724 N N . ALA A 1 97 ? 21.910 -2.351 -35.868 1.00 64.06 97 ALA A N 1
ATOM 725 C CA . ALA A 1 97 ? 21.641 -0.911 -35.862 1.00 64.06 97 ALA A CA 1
ATOM 726 C C . ALA A 1 97 ? 22.880 -0.069 -35.509 1.00 64.06 97 ALA A C 1
ATOM 728 O O . ALA A 1 97 ? 23.754 -0.509 -34.764 1.00 64.06 97 ALA A O 1
ATOM 729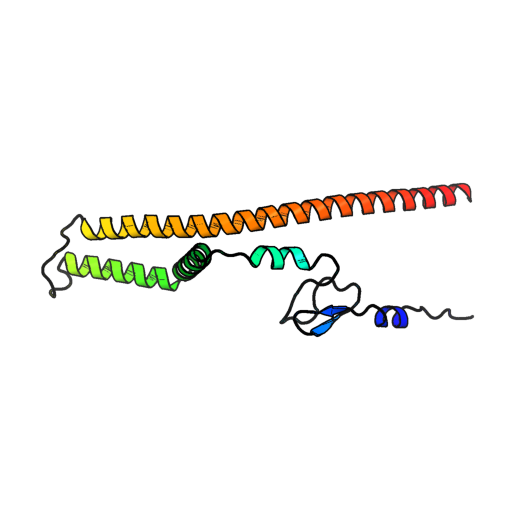 N N . HIS A 1 98 ? 22.936 1.164 -36.025 1.00 71.25 98 HIS A N 1
ATOM 730 C CA . HIS A 1 98 ? 23.903 2.167 -35.571 1.00 71.25 98 HIS A CA 1
ATOM 731 C C . HIS A 1 98 ? 23.606 2.523 -34.097 1.00 71.25 98 HIS A C 1
ATOM 733 O O . HIS A 1 98 ? 22.428 2.665 -33.753 1.00 71.25 98 HIS A O 1
ATOM 739 N N . PRO A 1 99 ? 24.626 2.686 -33.231 1.00 70.88 99 PRO A N 1
ATOM 740 C CA . PRO A 1 99 ? 24.401 3.033 -31.837 1.00 70.88 99 PRO A CA 1
ATOM 741 C C . PRO A 1 99 ? 23.795 4.435 -31.761 1.00 70.88 99 PRO A C 1
ATOM 743 O O . PRO A 1 99 ? 24.415 5.414 -32.175 1.00 70.88 99 PRO A O 1
ATOM 746 N N . PHE A 1 100 ? 22.558 4.506 -31.275 1.00 81.00 100 PHE A N 1
ATOM 747 C CA . PHE A 1 100 ? 21.780 5.741 -31.172 1.00 81.00 100 PHE A CA 1
ATOM 748 C C . PHE A 1 100 ? 21.856 6.349 -29.764 1.00 81.00 100 PHE A C 1
ATOM 750 O O . PHE A 1 100 ? 21.670 7.553 -29.605 1.00 81.00 100 PHE A O 1
ATOM 757 N N . ASP A 1 101 ? 22.165 5.531 -28.755 1.00 84.12 101 ASP A N 1
ATOM 758 C CA . ASP A 1 101 ? 22.353 5.911 -27.356 1.00 84.12 101 ASP A CA 1
ATOM 759 C C . ASP A 1 101 ? 23.756 5.475 -26.904 1.00 84.12 101 ASP A C 1
ATOM 761 O O . ASP A 1 101 ? 23.956 4.391 -26.358 1.00 84.12 101 ASP A O 1
ATOM 765 N N . ALA A 1 102 ? 24.767 6.292 -27.218 1.00 83.00 102 ALA A N 1
ATOM 766 C CA . ALA A 1 102 ? 26.153 6.000 -26.860 1.00 83.00 102 ALA A CA 1
ATOM 767 C C . ALA A 1 102 ? 26.356 6.057 -25.339 1.00 83.00 102 ALA A C 1
ATOM 769 O O . ALA A 1 102 ? 25.725 6.857 -24.645 1.00 83.00 102 ALA A O 1
ATOM 770 N N . TYR A 1 103 ? 27.279 5.238 -24.821 1.00 81.88 103 TYR A N 1
ATOM 771 C CA . TYR A 1 103 ? 27.682 5.298 -23.415 1.00 81.88 103 TYR A CA 1
ATOM 772 C C . TYR A 1 103 ? 28.048 6.750 -23.054 1.00 81.88 103 TYR A C 1
ATOM 774 O O . TYR A 1 103 ? 28.915 7.322 -23.724 1.00 81.88 103 TYR A O 1
ATOM 782 N N . PRO A 1 104 ? 27.389 7.377 -22.058 1.00 83.94 104 PRO A N 1
ATOM 783 C CA . PRO A 1 104 ? 26.747 6.789 -20.868 1.00 83.94 104 PRO A CA 1
ATOM 784 C C . PRO A 1 104 ? 25.213 6.531 -20.909 1.00 83.94 104 PRO A C 1
ATOM 786 O O . PRO A 1 104 ? 24.583 6.536 -19.855 1.00 83.94 104 PRO A O 1
ATOM 789 N N . PHE A 1 105 ? 24.603 6.267 -22.071 1.00 89.06 105 PHE A N 1
ATOM 790 C CA . PHE A 1 105 ? 23.174 5.910 -22.238 1.00 89.06 105 PHE A CA 1
ATOM 791 C C . PHE A 1 105 ? 22.174 6.962 -21.713 1.00 89.06 105 PHE A C 1
ATOM 793 O O . PHE A 1 105 ? 21.342 6.699 -20.837 1.00 89.06 105 PHE A O 1
ATOM 800 N N . GLY A 1 106 ? 22.258 8.189 -22.231 1.00 90.69 106 GLY A N 1
ATOM 801 C CA . GLY A 1 106 ? 21.426 9.305 -21.772 1.00 90.69 106 GLY A CA 1
ATOM 802 C C . GLY A 1 106 ? 19.925 9.112 -22.020 1.00 90.69 106 GLY A C 1
ATOM 803 O O . GLY A 1 106 ? 19.114 9.497 -21.174 1.00 90.69 106 GLY A O 1
ATOM 804 N N . LEU A 1 107 ? 19.537 8.501 -23.146 1.00 91.25 107 LEU A N 1
ATOM 805 C CA . LEU A 1 107 ? 18.121 8.299 -23.486 1.00 91.25 107 LEU A CA 1
ATOM 806 C C . LEU A 1 107 ? 17.477 7.238 -22.596 1.00 91.25 107 LEU A C 1
ATOM 808 O O . LEU A 1 107 ? 16.379 7.458 -22.080 1.00 91.25 107 LEU A O 1
ATOM 812 N N . LEU A 1 108 ? 18.173 6.120 -22.378 1.00 92.00 108 LEU A N 1
ATOM 813 C CA . LEU A 1 108 ? 17.741 5.092 -21.437 1.00 92.00 108 LEU A CA 1
ATOM 814 C C . LEU A 1 108 ? 17.582 5.678 -20.034 1.00 92.00 108 LEU A C 1
ATOM 816 O O . LEU A 1 108 ? 16.532 5.507 -19.423 1.00 92.00 108 LEU A O 1
ATOM 820 N N . GLY A 1 109 ? 18.575 6.432 -19.552 1.00 94.12 109 GLY A N 1
ATOM 821 C CA . GLY A 1 109 ? 18.517 7.069 -18.235 1.00 94.12 109 GLY A CA 1
ATOM 822 C C . GLY A 1 109 ? 17.303 7.987 -18.061 1.00 94.12 109 GLY A C 1
ATOM 823 O O . GLY A 1 109 ? 16.628 7.928 -17.033 1.00 94.12 109 GLY A O 1
ATOM 824 N N . LEU A 1 110 ? 16.977 8.792 -19.076 1.00 94.94 110 LEU A N 1
ATOM 825 C CA . LEU A 1 110 ? 15.800 9.664 -19.053 1.00 94.94 110 LEU A CA 1
ATOM 826 C C . LEU A 1 110 ? 14.494 8.863 -18.996 1.00 94.94 110 LEU A C 1
ATOM 828 O O . LEU A 1 110 ? 13.616 9.186 -18.194 1.00 94.94 110 LEU A O 1
ATOM 832 N N . LEU A 1 111 ? 14.375 7.815 -19.815 1.00 93.62 111 LEU A N 1
ATOM 833 C CA . LEU A 1 111 ? 13.179 6.974 -19.867 1.00 93.62 111 LEU A CA 1
ATOM 834 C C . LEU A 1 111 ? 12.928 6.289 -18.518 1.00 93.62 111 LEU A C 1
ATOM 836 O O . LEU A 1 111 ? 11.806 6.323 -18.016 1.00 93.62 111 LEU A O 1
ATOM 840 N N . LEU A 1 112 ? 13.985 5.781 -17.879 1.00 94.19 112 LEU A N 1
ATOM 841 C CA . LEU A 1 112 ? 13.890 5.182 -16.547 1.00 94.19 112 LEU A CA 1
ATOM 842 C C . LEU A 1 112 ? 13.580 6.179 -15.447 1.00 94.19 112 LEU A C 1
ATOM 844 O O . LEU A 1 112 ? 12.842 5.851 -14.522 1.00 94.19 112 LEU A O 1
ATOM 848 N N . GLY A 1 113 ? 14.133 7.388 -15.528 1.00 96.62 113 GLY A N 1
ATOM 849 C CA . GLY A 1 113 ? 13.828 8.444 -14.569 1.00 96.62 113 GLY A CA 1
ATOM 850 C C . GLY A 1 113 ? 12.340 8.796 -14.583 1.00 96.62 113 GLY A C 1
ATOM 851 O O . GLY A 1 113 ? 11.704 8.853 -13.530 1.00 96.62 113 GLY A O 1
ATOM 852 N N . VAL A 1 114 ? 11.764 8.971 -15.776 1.00 96.62 114 VAL A N 1
ATOM 853 C CA . VAL A 1 114 ? 10.324 9.224 -15.938 1.00 96.62 114 VAL A CA 1
ATOM 854 C C . VAL A 1 114 ? 9.502 8.036 -15.441 1.00 96.62 114 VAL A C 1
ATOM 856 O O . VAL A 1 114 ? 8.544 8.230 -14.692 1.00 96.62 114 VAL A O 1
ATOM 859 N N . GLU A 1 115 ? 9.887 6.814 -15.804 1.00 94.31 115 GLU A N 1
ATOM 860 C CA . GLU A 1 115 ? 9.210 5.599 -15.352 1.00 94.31 115 GLU A CA 1
ATOM 861 C C . GLU A 1 115 ? 9.206 5.485 -13.820 1.00 94.31 115 GLU A C 1
ATOM 863 O O . GLU A 1 115 ? 8.150 5.287 -13.217 1.00 94.31 115 GLU A O 1
ATOM 868 N N . ALA A 1 116 ? 10.350 5.703 -13.168 1.00 94.62 116 ALA A N 1
ATOM 869 C CA . ALA A 1 116 ? 10.480 5.643 -11.716 1.00 94.62 116 ALA A CA 1
ATOM 870 C C . ALA A 1 116 ? 9.585 6.669 -10.999 1.00 94.62 116 ALA A C 1
ATOM 872 O O . ALA A 1 116 ? 8.948 6.335 -9.994 1.00 94.62 116 ALA A O 1
ATOM 873 N N . ILE A 1 117 ? 9.490 7.900 -11.517 1.00 96.81 117 ILE A N 1
ATOM 874 C CA . ILE A 1 117 ? 8.605 8.939 -10.965 1.00 96.81 117 ILE A CA 1
ATOM 875 C C . ILE A 1 117 ? 7.135 8.516 -11.087 1.00 96.81 117 ILE A C 1
ATOM 877 O O . ILE A 1 117 ? 6.384 8.632 -10.117 1.00 96.81 117 ILE A O 1
ATOM 881 N N . LEU A 1 118 ? 6.723 7.988 -12.243 1.00 93.69 118 LEU A N 1
ATOM 882 C CA . LEU A 1 118 ? 5.351 7.522 -12.463 1.00 93.69 118 LEU A CA 1
ATOM 883 C C . LEU A 1 118 ? 4.995 6.348 -11.543 1.00 93.69 118 LEU A C 1
ATOM 885 O O . LEU A 1 118 ? 3.957 6.384 -10.881 1.00 93.69 118 LEU A O 1
ATOM 889 N N . LEU A 1 119 ? 5.868 5.341 -11.450 1.00 93.31 119 LEU A N 1
ATOM 890 C CA . LEU A 1 119 ? 5.681 4.184 -10.572 1.00 93.31 119 LEU A CA 1
ATOM 891 C C . LEU A 1 119 ? 5.572 4.598 -9.105 1.00 93.31 119 LEU A C 1
ATOM 893 O O . LEU A 1 119 ? 4.670 4.142 -8.403 1.00 93.31 119 LEU A O 1
ATOM 897 N N . THR A 1 120 ? 6.438 5.508 -8.658 1.00 95.31 120 THR A N 1
ATOM 898 C CA . THR A 1 120 ? 6.395 6.048 -7.294 1.00 95.31 120 THR A CA 1
ATOM 899 C C . THR A 1 120 ? 5.094 6.808 -7.045 1.00 95.31 120 THR A C 1
ATOM 901 O O . THR A 1 120 ? 4.465 6.623 -6.006 1.00 95.31 120 THR A O 1
ATOM 904 N N . GLY A 1 121 ? 4.638 7.615 -8.007 1.00 94.88 121 GLY A N 1
ATOM 905 C CA . GLY A 1 121 ? 3.358 8.318 -7.925 1.00 94.88 121 GLY A CA 1
ATOM 906 C C . GLY A 1 121 ? 2.172 7.362 -7.770 1.00 94.88 121 GLY A C 1
ATOM 907 O O . GLY A 1 121 ? 1.351 7.539 -6.870 1.00 94.88 121 GLY A O 1
ATOM 908 N N . PHE A 1 122 ? 2.100 6.310 -8.590 1.00 93.50 122 PHE A N 1
ATOM 909 C CA . PHE A 1 122 ? 1.042 5.300 -8.483 1.00 93.50 122 PHE A CA 1
ATOM 910 C C . PHE A 1 122 ? 1.112 4.511 -7.176 1.00 93.50 122 PHE A C 1
ATOM 912 O O . PHE A 1 122 ? 0.076 4.271 -6.553 1.00 93.50 122 PHE A O 1
ATOM 919 N N . LEU A 1 123 ? 2.319 4.165 -6.725 1.00 93.12 123 LEU A N 1
ATOM 920 C CA . LEU A 1 123 ? 2.531 3.497 -5.447 1.00 93.12 123 LEU A CA 1
ATOM 921 C C . LEU A 1 123 ? 2.027 4.360 -4.283 1.00 93.12 123 LEU A C 1
ATOM 923 O O . LEU A 1 123 ? 1.284 3.866 -3.440 1.00 93.12 123 LEU A O 1
ATOM 927 N N . LEU A 1 124 ? 2.356 5.655 -4.263 1.00 94.19 124 LEU A N 1
ATOM 928 C CA . LEU A 1 124 ? 1.904 6.586 -3.224 1.00 94.19 124 LEU A CA 1
ATOM 929 C C . LEU A 1 124 ? 0.381 6.746 -3.198 1.00 94.19 124 LEU A C 1
ATOM 931 O O . LEU A 1 124 ? -0.195 6.846 -2.115 1.00 94.19 124 LEU A O 1
ATOM 935 N N . ILE A 1 125 ? -0.278 6.750 -4.361 1.00 91.06 125 ILE A N 1
ATOM 936 C CA . ILE A 1 125 ? -1.746 6.792 -4.451 1.00 91.06 125 ILE A CA 1
ATOM 937 C C . ILE A 1 125 ? -2.354 5.522 -3.838 1.00 91.06 125 ILE A C 1
ATOM 939 O O . ILE A 1 125 ? -3.233 5.632 -2.980 1.00 91.06 125 ILE A O 1
ATOM 943 N N . SER A 1 126 ? -1.856 4.338 -4.216 1.00 89.56 126 SER A N 1
ATOM 944 C CA . SER A 1 126 ? -2.314 3.053 -3.657 1.00 89.56 126 SER A CA 1
ATOM 945 C C . SER A 1 126 ? -2.120 3.010 -2.141 1.00 89.56 126 SER A C 1
ATOM 947 O O . SER A 1 126 ? -3.056 2.716 -1.399 1.00 89.56 126 SER A O 1
ATOM 949 N N . GLN A 1 127 ? -0.938 3.418 -1.669 1.00 92.00 127 GLN A N 1
ATOM 950 C CA . GLN A 1 127 ? -0.611 3.484 -0.246 1.00 92.00 127 GLN A CA 1
ATOM 951 C C . GLN A 1 127 ? -1.480 4.490 0.512 1.00 92.00 127 GLN A C 1
ATOM 953 O O . GLN A 1 127 ? -1.868 4.236 1.646 1.00 92.00 127 GLN A O 1
ATOM 958 N N . ASN A 1 128 ? -1.795 5.651 -0.068 1.00 91.12 128 ASN A N 1
ATOM 959 C CA . ASN A 1 128 ? -2.652 6.630 0.597 1.00 91.12 128 ASN A CA 1
ATOM 960 C C . ASN A 1 128 ? -4.058 6.081 0.828 1.00 91.12 128 ASN A C 1
ATOM 962 O O . ASN A 1 128 ? -4.641 6.302 1.888 1.00 91.12 128 ASN A O 1
ATOM 966 N N . ARG A 1 129 ? -4.577 5.339 -0.150 1.00 86.75 129 ARG A N 1
ATOM 967 C CA . ARG A 1 129 ? -5.863 4.662 -0.037 1.00 86.75 129 ARG A CA 1
ATOM 968 C C . ARG A 1 129 ? -5.823 3.547 1.009 1.00 86.75 129 ARG A C 1
ATOM 970 O O . ARG A 1 129 ? -6.744 3.451 1.813 1.00 86.75 129 ARG A O 1
ATOM 977 N N . GLU A 1 130 ? -4.770 2.734 1.027 1.00 88.12 130 GLU A N 1
ATOM 978 C CA . GLU A 1 130 ? -4.577 1.686 2.041 1.00 88.12 130 GLU A CA 1
ATOM 979 C C . GLU A 1 130 ? -4.500 2.279 3.450 1.00 88.12 130 GLU A C 1
ATOM 981 O O . GLU A 1 130 ? -5.272 1.870 4.311 1.00 88.12 130 GLU A O 1
ATOM 986 N N . ARG A 1 131 ? -3.710 3.340 3.662 1.00 91.25 131 ARG A N 1
ATOM 987 C CA . ARG A 1 131 ? -3.633 4.046 4.954 1.00 91.25 131 ARG A CA 1
ATOM 988 C C . ARG A 1 131 ? -4.982 4.581 5.429 1.00 91.25 131 ARG A C 1
ATOM 990 O O . ARG A 1 131 ? -5.267 4.544 6.621 1.00 91.25 131 ARG A O 1
ATOM 997 N N . GLN A 1 132 ? -5.819 5.093 4.524 1.00 87.12 132 GLN A N 1
ATOM 998 C CA . GLN A 1 132 ? -7.174 5.527 4.885 1.00 87.12 132 GLN A CA 1
ATOM 999 C C . GLN A 1 132 ? -8.038 4.350 5.350 1.00 87.12 132 GLN A C 1
ATOM 1001 O O . GLN A 1 132 ? -8.779 4.477 6.321 1.00 87.12 132 GLN A O 1
ATOM 1006 N N . GLN A 1 133 ? -7.936 3.199 4.679 1.00 84.81 133 GLN A N 1
ATOM 1007 C CA . GLN A 1 133 ? -8.652 1.988 5.082 1.00 84.81 133 GLN A CA 1
ATOM 1008 C C . GLN A 1 133 ? -8.143 1.444 6.419 1.00 84.81 133 GLN A C 1
ATOM 1010 O O . GLN A 1 133 ? -8.956 1.061 7.255 1.00 84.81 133 GLN A O 1
ATOM 1015 N N . GLU A 1 134 ? -6.829 1.434 6.630 1.00 88.75 134 GLU A N 1
ATOM 1016 C CA . GLU A 1 134 ? -6.191 1.025 7.884 1.00 88.75 134 GLU A CA 1
ATOM 1017 C C . GLU A 1 134 ? -6.602 1.933 9.046 1.00 88.75 134 GLU A C 1
ATOM 1019 O O . GLU A 1 134 ? -6.950 1.434 10.110 1.00 88.75 134 GLU A O 1
ATOM 1024 N N . ALA A 1 135 ? -6.646 3.253 8.840 1.00 88.38 135 ALA A N 1
ATOM 1025 C CA . ALA A 1 135 ? -7.082 4.200 9.865 1.00 88.38 135 ALA A CA 1
ATOM 1026 C C . ALA A 1 135 ? -8.537 3.958 10.297 1.00 88.38 135 ALA A C 1
ATOM 1028 O O . ALA A 1 135 ? -8.834 3.936 11.490 1.00 88.38 135 ALA A O 1
ATOM 1029 N N . LEU A 1 136 ? -9.434 3.717 9.334 1.00 84.94 136 LEU A N 1
ATOM 1030 C CA . LEU A 1 136 ? -10.831 3.386 9.620 1.00 84.94 136 LEU A CA 1
ATOM 1031 C C . LEU A 1 136 ? -10.954 2.042 10.348 1.00 84.94 136 LEU A C 1
ATOM 1033 O O . LEU A 1 136 ? -11.708 1.933 11.310 1.00 84.94 136 LEU A O 1
ATOM 1037 N N . GLN A 1 137 ? -10.194 1.027 9.923 1.00 84.31 137 GLN A N 1
ATOM 1038 C CA . GLN A 1 137 ? -10.145 -0.272 10.603 1.00 84.31 137 GLN A CA 1
ATOM 1039 C C . GLN A 1 137 ? -9.669 -0.135 12.052 1.00 84.31 137 GLN A C 1
ATOM 1041 O O . GLN A 1 137 ? -10.308 -0.684 12.949 1.00 84.31 137 GLN A O 1
ATOM 1046 N N . ALA A 1 138 ? -8.622 0.654 12.289 1.00 88.69 138 ALA A N 1
ATOM 1047 C CA . ALA A 1 138 ? -8.093 0.909 13.622 1.00 88.69 138 ALA A CA 1
ATOM 1048 C C . ALA A 1 138 ? -9.108 1.621 14.532 1.00 88.69 138 ALA A C 1
ATOM 1050 O O . ALA A 1 138 ? -9.213 1.285 15.710 1.00 88.69 138 ALA A O 1
ATOM 1051 N N . GLU A 1 139 ? -9.888 2.570 14.003 1.00 88.06 139 GLU A N 1
ATOM 1052 C CA . GLU A 1 139 ? -10.940 3.254 14.767 1.00 88.06 139 GLU A CA 1
ATOM 1053 C C . GLU A 1 139 ? -12.040 2.284 15.227 1.00 88.06 139 GLU A C 1
ATOM 1055 O O . GLU A 1 139 ? -12.437 2.289 16.395 1.00 88.06 139 GLU A O 1
ATOM 1060 N N . ILE A 1 140 ? -12.490 1.397 14.337 1.00 84.12 140 ILE A N 1
ATOM 1061 C CA . ILE A 1 140 ? -13.507 0.382 14.651 1.00 84.12 140 ILE A CA 1
ATOM 1062 C C . ILE A 1 140 ? -12.970 -0.621 15.670 1.00 84.12 140 ILE A C 1
ATOM 1064 O O . ILE A 1 140 ? -13.662 -0.972 16.627 1.00 84.12 140 ILE A O 1
ATOM 1068 N N . GLU A 1 141 ? -11.739 -1.093 15.471 1.00 87.56 141 GLU A N 1
ATOM 1069 C CA . GLU A 1 141 ? -11.089 -2.031 16.381 1.00 87.56 141 GLU A CA 1
ATOM 1070 C C . GLU A 1 141 ? -10.937 -1.422 17.777 1.00 87.56 141 GLU A C 1
ATOM 1072 O O . GLU A 1 141 ? -11.244 -2.078 18.775 1.00 87.56 141 GLU A O 1
ATOM 1077 N N . TYR A 1 142 ? -10.570 -0.142 17.852 1.00 92.25 142 TYR A N 1
ATOM 1078 C CA . TYR A 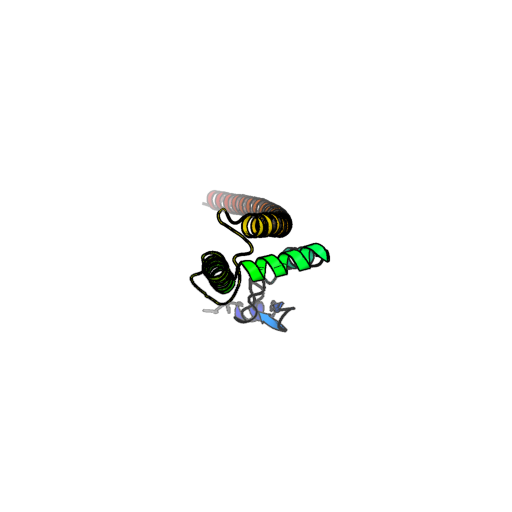1 142 ? -10.523 0.602 19.103 1.00 92.25 142 TYR A CA 1
ATOM 1079 C C . TYR A 1 142 ? -11.898 0.679 19.784 1.00 92.25 142 TYR A C 1
ATOM 1081 O O . TYR A 1 142 ? -12.008 0.374 20.975 1.00 92.25 142 TYR A O 1
ATOM 1089 N N . GLU A 1 143 ? -12.967 1.020 19.054 1.00 89.38 143 GLU A N 1
ATOM 1090 C CA . GLU A 1 143 ? -14.323 1.079 19.619 1.00 89.38 143 GLU A CA 1
ATOM 1091 C C . GLU A 1 143 ? -14.777 -0.286 20.160 1.00 89.38 143 GLU A C 1
ATOM 1093 O O . GLU A 1 143 ? -15.316 -0.378 21.271 1.00 89.38 143 GLU A O 1
ATOM 1098 N N . ILE A 1 144 ? -14.540 -1.356 19.394 1.00 86.56 144 ILE A N 1
ATOM 1099 C CA . ILE A 1 144 ? -14.851 -2.728 19.802 1.00 86.56 144 ILE A CA 1
ATOM 1100 C C . ILE A 1 144 ? -14.081 -3.072 21.075 1.00 86.56 144 ILE A C 1
ATOM 1102 O O . ILE A 1 144 ? -14.693 -3.546 22.032 1.00 86.56 144 ILE A O 1
ATOM 1106 N N . ASN A 1 145 ? -12.779 -2.791 21.125 1.00 91.00 145 ASN A N 1
ATOM 1107 C CA . ASN A 1 145 ? -11.937 -3.103 22.275 1.00 91.00 145 ASN A CA 1
ATOM 1108 C C . ASN A 1 145 ? -12.433 -2.392 23.546 1.00 91.00 145 ASN A C 1
ATOM 1110 O O . ASN A 1 145 ? -12.680 -3.038 24.566 1.00 91.00 145 ASN A O 1
ATOM 1114 N N . VAL A 1 146 ? -12.720 -1.090 23.461 1.00 95.50 146 VAL A N 1
ATOM 1115 C CA . VAL A 1 146 ? -13.266 -0.317 24.587 1.00 95.50 146 VAL A CA 1
ATOM 1116 C C . VAL A 1 146 ? -14.618 -0.872 25.045 1.00 95.50 146 VAL A C 1
ATOM 1118 O O . VAL A 1 146 ? -14.874 -0.982 26.248 1.00 95.50 146 VAL A O 1
ATOM 1121 N N . ARG A 1 147 ? -15.504 -1.245 24.115 1.00 92.56 147 ARG A N 1
ATOM 1122 C CA . ARG A 1 147 ? -16.800 -1.850 24.458 1.00 92.56 147 ARG A CA 1
ATOM 1123 C C . ARG A 1 147 ? -16.621 -3.205 25.141 1.00 92.56 147 ARG A C 1
ATOM 1125 O O . ARG A 1 147 ? -17.316 -3.461 26.124 1.00 92.56 147 ARG A O 1
ATOM 1132 N N . MET A 1 148 ? -15.713 -4.045 24.649 1.00 93.44 148 MET A N 1
ATOM 1133 C CA . MET A 1 148 ? -15.424 -5.348 25.250 1.00 93.44 148 MET A CA 1
ATOM 1134 C C . MET A 1 148 ? -14.840 -5.202 26.652 1.00 93.44 148 MET A C 1
ATOM 1136 O O . MET A 1 148 ? -15.324 -5.864 27.565 1.00 93.44 148 MET A O 1
ATOM 1140 N N . SER A 1 149 ? -13.899 -4.278 26.859 1.00 96.81 149 SER A N 1
ATOM 1141 C CA . SER A 1 149 ? -13.347 -3.996 28.188 1.00 96.81 149 SER A CA 1
ATOM 1142 C C . SER A 1 149 ? -14.446 -3.610 29.182 1.00 96.81 149 SER A C 1
ATOM 1144 O O . SER A 1 149 ? -14.534 -4.206 30.250 1.00 96.81 149 SER A O 1
ATOM 1146 N N . ARG A 1 150 ? -15.377 -2.722 28.805 1.00 96.88 150 ARG A N 1
ATOM 1147 C CA . ARG A 1 150 ? -16.507 -2.353 29.681 1.00 96.88 150 ARG A CA 1
ATOM 1148 C C . ARG A 1 150 ? -17.429 -3.527 30.013 1.00 96.88 150 ARG A C 1
ATOM 1150 O O . ARG A 1 150 ? -17.950 -3.588 31.123 1.00 96.88 150 ARG A O 1
ATOM 1157 N N . ARG A 1 151 ? -17.664 -4.436 29.060 1.00 95.38 151 ARG A N 1
ATOM 1158 C CA . ARG A 1 151 ? -18.467 -5.650 29.288 1.00 95.38 151 ARG A CA 1
ATOM 1159 C C . ARG A 1 151 ? -17.769 -6.615 30.243 1.00 95.38 151 ARG A C 1
ATOM 1161 O O . ARG A 1 151 ? -18.441 -7.202 31.082 1.00 95.38 151 ARG A O 1
ATOM 1168 N N . ILE A 1 152 ? -16.448 -6.750 30.140 1.00 96.56 152 ILE A N 1
ATOM 1169 C CA . ILE A 1 152 ? -15.648 -7.563 31.063 1.00 96.56 152 ILE A CA 1
ATOM 1170 C C . ILE A 1 152 ? -15.734 -6.986 32.480 1.00 96.56 152 ILE A C 1
ATOM 1172 O O . ILE A 1 152 ? -16.056 -7.728 33.404 1.00 96.56 152 ILE A O 1
ATOM 1176 N N . ASP A 1 153 ? -15.569 -5.671 32.641 1.00 97.19 153 ASP A N 1
ATOM 1177 C CA . ASP A 1 153 ? -15.699 -5.008 33.946 1.00 97.19 153 ASP A CA 1
ATOM 1178 C C . ASP A 1 153 ? -17.099 -5.195 34.554 1.00 97.19 153 ASP A C 1
ATOM 1180 O O . ASP A 1 153 ? -17.254 -5.381 35.761 1.00 97.19 153 ASP A O 1
ATOM 1184 N N . GLU A 1 154 ? -18.144 -5.126 33.725 1.00 97.06 154 GLU A N 1
ATOM 1185 C CA . GLU A 1 154 ? -19.529 -5.364 34.142 1.00 97.06 154 GLU A CA 1
ATOM 1186 C C . GLU A 1 154 ? -19.714 -6.800 34.652 1.00 97.06 154 GLU A C 1
ATOM 1188 O O . GLU A 1 154 ? -20.263 -7.000 35.738 1.00 97.06 154 GLU A O 1
ATOM 1193 N N . ILE A 1 155 ? -19.196 -7.790 33.920 1.00 97.31 155 ILE A N 1
ATOM 1194 C CA . ILE A 1 155 ? -19.224 -9.198 34.331 1.00 97.31 155 ILE A CA 1
ATOM 1195 C C . ILE A 1 155 ? -18.440 -9.397 35.633 1.00 97.31 155 ILE A C 1
ATOM 1197 O O . ILE A 1 155 ? -18.946 -10.058 36.537 1.00 97.31 155 ILE A O 1
ATOM 1201 N N . GLU A 1 156 ? -17.253 -8.801 35.778 1.00 97.31 156 GLU A N 1
ATOM 1202 C CA . GLU A 1 156 ? -16.454 -8.916 37.003 1.00 97.31 156 GLU A CA 1
ATOM 1203 C C . GLU A 1 156 ? -17.223 -8.396 38.226 1.00 97.31 156 GLU A C 1
ATOM 1205 O O . GLU A 1 156 ? -17.282 -9.067 39.259 1.00 97.31 156 GLU A O 1
ATOM 1210 N N . ARG A 1 157 ? -17.878 -7.232 38.107 1.00 96.50 157 ARG A N 1
ATOM 1211 C CA . ARG A 1 157 ? -18.700 -6.665 39.190 1.00 96.50 157 ARG A CA 1
ATOM 1212 C C . ARG A 1 157 ? -19.866 -7.575 39.558 1.00 96.50 157 ARG A C 1
ATOM 1214 O O . ARG A 1 157 ? -20.142 -7.757 40.743 1.00 96.50 157 ARG A O 1
ATOM 1221 N N . LEU A 1 158 ? -20.543 -8.153 38.566 1.00 96.81 158 LEU A N 1
ATOM 1222 C CA . LEU A 1 158 ? -21.646 -9.086 38.800 1.00 96.81 158 LEU A CA 1
ATOM 1223 C C . LEU A 1 158 ? -21.164 -10.357 39.507 1.00 96.81 158 LEU A C 1
ATOM 1225 O O . LEU A 1 158 ? -21.781 -10.774 40.486 1.00 96.81 158 LEU A O 1
ATOM 1229 N N . VAL A 1 159 ? -20.049 -10.942 39.059 1.00 97.12 159 VAL A N 1
ATOM 1230 C CA . VAL A 1 159 ? -19.447 -12.138 39.669 1.00 97.12 159 VAL A CA 1
ATOM 1231 C C . VAL A 1 159 ? -19.030 -11.861 41.114 1.00 97.12 159 VAL A C 1
ATOM 1233 O O . VAL A 1 159 ? -19.363 -12.647 42.002 1.00 97.12 159 VAL A O 1
ATOM 1236 N N . ARG A 1 160 ? -18.384 -10.720 41.381 1.00 96.44 160 ARG A N 1
ATOM 1237 C CA . ARG A 1 160 ? -18.005 -10.297 42.738 1.00 96.44 160 ARG A CA 1
ATOM 1238 C C . ARG A 1 160 ? -19.223 -10.156 43.651 1.00 96.44 160 ARG A C 1
ATOM 1240 O O . ARG A 1 160 ? -19.235 -10.720 44.739 1.00 96.44 160 ARG A O 1
ATOM 1247 N N . GLY A 1 161 ? -20.286 -9.508 43.173 1.00 95.00 161 GLY A N 1
ATOM 1248 C CA . GLY A 1 161 ? -21.527 -9.362 43.938 1.00 95.00 161 GLY A CA 1
ATOM 1249 C C . GLY A 1 161 ? -22.300 -10.673 44.149 1.00 95.00 161 GLY A C 1
ATOM 1250 O O . GLY A 1 161 ? -23.164 -10.745 45.024 1.00 95.00 161 GLY A O 1
ATOM 1251 N N . ILE A 1 162 ? -22.057 -11.718 43.351 1.00 95.56 162 ILE A N 1
ATOM 1252 C CA . ILE A 1 162 ? -22.569 -13.071 43.628 1.00 95.56 162 ILE A CA 1
ATOM 1253 C C . ILE A 1 162 ? -21.714 -13.745 44.706 1.00 95.56 162 ILE A C 1
ATOM 1255 O O . ILE A 1 162 ? -22.280 -14.342 45.619 1.00 95.56 162 ILE A O 1
ATOM 1259 N N . ALA A 1 163 ? -20.385 -13.628 44.628 1.00 94.12 163 ALA A N 1
ATOM 1260 C CA . ALA A 1 163 ? -19.465 -14.209 45.605 1.00 94.12 163 ALA A CA 1
ATOM 1261 C C . ALA A 1 163 ? -19.719 -13.679 47.028 1.00 94.12 163 ALA A C 1
ATOM 1263 O O . ALA A 1 163 ? -19.875 -14.474 47.949 1.00 94.12 163 ALA A O 1
ATOM 1264 N N . GLU A 1 164 ? -19.881 -12.362 47.188 1.00 94.38 164 GLU A N 1
ATOM 1265 C CA . GLU A 1 164 ? -20.184 -11.730 48.485 1.00 94.38 164 GLU A CA 1
ATOM 1266 C C . GLU A 1 164 ? -21.490 -12.266 49.099 1.00 94.38 164 GLU A C 1
ATOM 1268 O O . GLU A 1 164 ? -21.538 -12.628 50.271 1.00 94.38 164 GLU A O 1
ATOM 1273 N N . ARG A 1 165 ? -22.543 -12.427 48.286 1.00 92.56 165 ARG A N 1
ATOM 1274 C CA . ARG A 1 165 ? -23.837 -12.972 48.741 1.00 92.56 165 ARG A CA 1
ATOM 1275 C C . ARG A 1 165 ? -23.798 -14.454 49.109 1.00 92.56 165 ARG A C 1
ATOM 1277 O O . ARG A 1 165 ? -24.698 -14.926 49.806 1.00 92.56 165 ARG A O 1
ATOM 1284 N N . LEU A 1 166 ? -22.831 -15.207 48.588 1.00 91.44 166 LEU A N 1
ATOM 1285 C CA . LEU A 1 166 ? -22.615 -16.600 48.974 1.00 91.44 166 LEU A CA 1
ATOM 1286 C C . LEU A 1 166 ? -21.850 -16.691 50.296 1.00 91.44 166 LEU A C 1
ATOM 1288 O O . LEU A 1 166 ? -22.197 -17.542 51.112 1.00 91.44 166 LEU A O 1
ATOM 1292 N N . ASP A 1 167 ? -20.886 -15.798 50.528 1.00 90.19 167 ASP A N 1
ATOM 1293 C CA . ASP A 1 167 ? -20.168 -15.707 51.804 1.00 90.19 167 ASP A CA 1
ATOM 1294 C C . ASP A 1 167 ? -21.092 -15.270 52.951 1.00 90.19 167 ASP A C 1
ATOM 1296 O O . ASP A 1 167 ? -21.030 -15.853 54.026 1.00 90.19 167 ASP A O 1
ATOM 1300 N N . GLU A 1 168 ? -22.027 -14.343 52.720 1.00 88.81 168 GLU A N 1
ATOM 1301 C CA . GLU A 1 168 ? -23.029 -13.937 53.725 1.00 88.81 168 GLU A CA 1
ATOM 1302 C C . GLU A 1 168 ? -24.017 -15.053 54.125 1.00 88.81 168 GLU A C 1
ATOM 1304 O O . GLU A 1 168 ? -24.691 -14.950 55.151 1.00 88.81 168 GLU A O 1
ATOM 1309 N N . ARG A 1 169 ? -24.155 -16.110 53.312 1.00 80.50 169 ARG A N 1
ATOM 1310 C CA . ARG A 1 169 ? -25.055 -17.249 53.582 1.00 80.50 169 ARG A CA 1
ATOM 1311 C C . ARG A 1 169 ? -24.371 -18.427 54.282 1.00 80.50 169 ARG A C 1
ATOM 1313 O O . ARG A 1 169 ? -25.069 -19.396 54.593 1.00 80.50 169 ARG A O 1
ATOM 1320 N N . ARG A 1 170 ? -23.052 -18.383 54.469 1.00 62.44 170 ARG A N 1
ATOM 1321 C CA . ARG A 1 170 ? -22.259 -19.421 55.139 1.00 62.44 170 ARG A CA 1
ATOM 1322 C C . ARG A 1 170 ? -22.032 -19.062 56.605 1.00 62.44 170 ARG A C 1
ATOM 1324 O O . ARG A 1 170 ? -22.056 -20.018 57.411 1.00 62.44 170 ARG A O 1
#

Sequence (170 aa):
MTTIPLTNEAAAAADAIVCPACGGTNDGDAVFCANPACGKALGKYRYVAEEVRGRSAWHERVADRVVAFVGRSHFILVHVFWFLVWVAVNTGIIALAHPFDAYPFGLLGLLLGVEAILLTGFLLISQNRERQQEALQAEIEYEINVRMSRRIDEIERLVRGIAERLDERR

Radius of gyration: 30.59 Å; chains: 1; bounding box: 64×49×92 Å

Secondary structure (DSSP, 8-state):
------THHHHHTTSPEEPTTT--EE-TT-SB-S-TTT--B-STTTTHHHHHHT---HHHHHHHHHHHHHTSHHHHHHHHHHHHHHHHHHTTSSTTS--SS-TTTHHHHHHHHHHHHHHHHHHHHHHHHHHHHHHHHHHHHHHHHHHHHHHHHHHHHHHHHHHHHHHTT-

Organism: NCBI:txid861299

Foldseek 3Di:
DDDDPPCPPVVQVVQWDQDPPPRDTDTNPDQFDPPPVGRQGDDDVRPQLPVLPPDDDPLLVVLVVVLVVCPDPVVVVVVVVVVVVLCCVLVCVPVPDDNPQHPVRPVVVVVVVVVVVVNVVSVVSNVVSVVVSVVSVVVVVVVVVVVVVVVVVVVVVVVVVVVVVVVVVD

pLDDT: mean 82.2, std 14.81, range [33.78, 97.31]

InterPro domains:
  IPR010406 Protein of unknown function DUF1003 [PF06210] (70-169)
  IPR010406 Protein of unknown function DUF1003 [PTHR41386] (57-159)